Protein AF-A0A5R2MTR5-F1 (afdb_monomer_lite)

Sequence (65 aa):
MSEVELYPGRVSPLGLGTIPHADILKYTSLELLQRIIDGKYPAPPISFQLSFALTEVSEGRAVFR

Structure (mmCIF, N/CA/C/O backbone):
data_AF-A0A5R2MTR5-F1
#
_entry.id   AF-A0A5R2MTR5-F1
#
loop_
_atom_site.group_PDB
_atom_site.id
_atom_site.type_symbol
_atom_site.label_atom_id
_atom_site.label_alt_id
_atom_site.label_comp_id
_atom_site.label_asym_id
_atom_site.label_entity_id
_atom_site.label_seq_id
_atom_site.pdbx_PDB_ins_code
_atom_site.Cartn_x
_atom_site.Cartn_y
_atom_site.Cartn_z
_atom_site.occupancy
_atom_site.B_iso_or_equiv
_atom_site.auth_seq_id
_atom_site.auth_comp_id
_atom_site.auth_asym_id
_atom_site.auth_atom_id
_atom_site.pdbx_PDB_model_num
ATOM 1 N N . MET A 1 1 ? -2.762 -10.461 -14.896 1.00 65.50 1 MET A N 1
ATOM 2 C CA . MET A 1 1 ? -2.067 -9.163 -14.796 1.00 65.50 1 M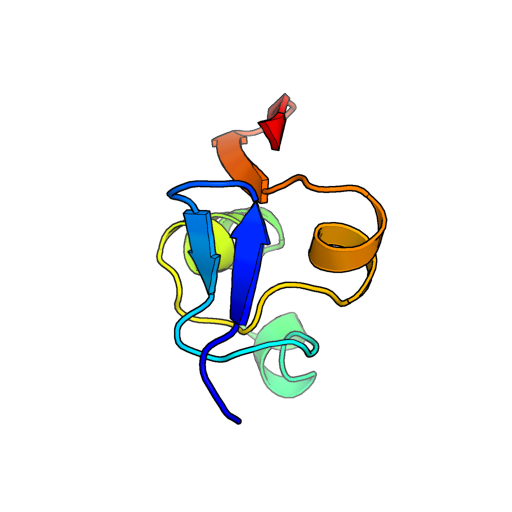ET A CA 1
ATOM 3 C C . MET A 1 1 ? -0.579 -9.457 -14.732 1.00 65.50 1 MET A C 1
ATOM 5 O O . MET A 1 1 ? -0.225 -10.450 -14.108 1.00 65.50 1 MET A O 1
ATOM 9 N N . SER A 1 2 ? 0.250 -8.701 -15.450 1.00 86.00 2 SER A N 1
ATOM 10 C CA . SER A 1 2 ? 1.709 -8.857 -15.441 1.00 86.00 2 SER A CA 1
ATOM 11 C C . SER A 1 2 ? 2.330 -7.983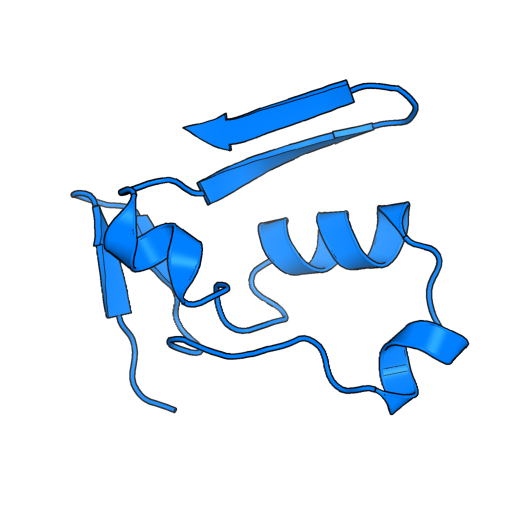 -14.356 1.00 86.00 2 SER A C 1
ATOM 13 O O . SER A 1 2 ? 1.806 -6.911 -14.064 1.00 86.00 2 SER A O 1
ATOM 15 N N . GLU A 1 3 ? 3.438 -8.442 -13.785 1.00 94.38 3 GLU A N 1
ATOM 16 C CA . GLU A 1 3 ? 4.263 -7.690 -12.838 1.00 94.38 3 GLU A CA 1
ATOM 17 C C . GLU A 1 3 ? 4.682 -6.320 -13.408 1.00 94.38 3 GLU A C 1
ATOM 19 O O . GLU A 1 3 ? 4.945 -6.199 -14.607 1.00 94.38 3 GLU A O 1
ATOM 24 N N . VAL A 1 4 ? 4.717 -5.285 -12.557 1.00 96.56 4 VAL A N 1
ATOM 25 C CA . VAL A 1 4 ? 5.126 -3.917 -12.931 1.00 96.56 4 VAL A CA 1
ATOM 26 C C . VAL A 1 4 ? 6.012 -3.316 -11.842 1.00 96.56 4 VAL A C 1
ATOM 28 O O . VAL A 1 4 ? 5.618 -3.273 -10.675 1.00 96.56 4 VAL A O 1
ATOM 31 N N . GLU A 1 5 ? 7.184 -2.805 -12.220 1.00 97.19 5 GLU A N 1
ATOM 32 C CA . GLU A 1 5 ? 8.019 -1.978 -11.342 1.00 97.19 5 GLU A CA 1
ATOM 33 C C . GLU A 1 5 ? 7.454 -0.550 -11.280 1.00 97.19 5 GLU A C 1
ATOM 35 O O . GLU A 1 5 ? 7.265 0.095 -12.308 1.00 97.19 5 GLU A O 1
ATOM 40 N N . LEU A 1 6 ? 7.139 -0.074 -10.072 1.00 96.62 6 LEU A N 1
ATOM 41 C CA . LEU A 1 6 ? 6.584 1.266 -9.837 1.00 96.62 6 LEU A CA 1
ATOM 42 C C . LEU A 1 6 ? 7.688 2.326 -9.799 1.00 96.62 6 LEU A C 1
ATOM 44 O O . LEU A 1 6 ? 7.518 3.432 -10.299 1.00 96.62 6 LEU A O 1
ATOM 48 N N . TYR A 1 7 ? 8.806 1.976 -9.173 1.00 96.19 7 TYR A N 1
ATOM 49 C CA . TYR A 1 7 ? 10.043 2.746 -9.079 1.00 96.19 7 TYR A CA 1
ATOM 50 C C . TYR A 1 7 ? 11.168 1.786 -8.659 1.00 96.19 7 TYR A C 1
ATOM 52 O O . TYR A 1 7 ? 10.852 0.687 -8.190 1.00 96.19 7 TYR A O 1
ATOM 60 N N . PRO A 1 8 ? 12.457 2.160 -8.801 1.00 96.88 8 PRO A N 1
ATOM 61 C CA . PRO A 1 8 ? 13.572 1.239 -8.593 1.00 96.88 8 PRO A CA 1
ATOM 62 C C . PRO A 1 8 ? 13.467 0.444 -7.285 1.00 96.88 8 PRO A C 1
ATOM 64 O O . PRO A 1 8 ? 13.510 1.010 -6.191 1.00 96.88 8 PRO A O 1
ATOM 67 N N . GLY A 1 9 ? 13.311 -0.876 -7.405 1.00 94.75 9 GLY A N 1
ATOM 68 C CA . GLY A 1 9 ? 13.224 -1.805 -6.275 1.00 94.75 9 GLY A CA 1
ATOM 69 C C . GLY A 1 9 ? 11.841 -1.949 -5.625 1.00 94.75 9 GLY A C 1
ATOM 70 O O . GLY A 1 9 ? 11.703 -2.718 -4.671 1.00 94.75 9 GLY A O 1
ATOM 71 N N . ARG A 1 10 ? 10.798 -1.267 -6.120 1.00 95.62 10 ARG A N 1
ATOM 72 C CA . ARG A 1 10 ? 9.406 -1.449 -5.677 1.00 95.62 10 ARG A CA 1
ATOM 73 C C . ARG A 1 10 ? 8.554 -2.003 -6.805 1.00 95.62 10 ARG A C 1
ATOM 75 O O . ARG A 1 10 ? 8.182 -1.298 -7.739 1.00 95.62 10 ARG A O 1
ATOM 82 N N . VAL A 1 11 ? 8.167 -3.261 -6.651 1.00 96.25 11 VAL A N 1
ATOM 83 C CA . VAL A 1 11 ? 7.431 -4.002 -7.671 1.00 96.25 11 VAL A CA 1
ATOM 84 C C . VAL A 1 11 ? 6.022 -4.339 -7.193 1.00 96.25 11 VAL A C 1
ATOM 86 O O . VAL A 1 11 ? 5.822 -4.731 -6.043 1.00 96.25 11 VAL A O 1
ATOM 89 N N . SER A 1 12 ? 5.038 -4.176 -8.080 1.00 96.00 12 SER A N 1
ATOM 90 C CA . SER A 1 12 ? 3.685 -4.691 -7.897 1.00 96.00 12 SER A CA 1
ATOM 91 C C . SER A 1 12 ? 3.550 -6.047 -8.603 1.00 96.00 12 SER A C 1
ATOM 93 O O . SER A 1 12 ? 3.472 -6.088 -9.836 1.00 96.00 12 SER A O 1
ATOM 95 N N . PRO A 1 13 ? 3.487 -7.168 -7.858 1.00 93.94 13 PRO A N 1
ATOM 96 C CA . PRO A 1 13 ? 3.468 -8.510 -8.450 1.00 93.94 13 PRO A CA 1
ATOM 97 C C . PRO A 1 13 ? 2.166 -8.802 -9.205 1.00 93.94 13 PRO A C 1
ATOM 99 O O . PRO A 1 13 ? 2.132 -9.628 -10.112 1.00 93.94 13 PRO A O 1
ATOM 102 N N . LEU A 1 14 ? 1.085 -8.109 -8.840 1.00 96.38 14 LEU A N 1
ATOM 103 C CA . LEU A 1 14 ? -0.222 -8.222 -9.483 1.00 96.38 14 LEU A CA 1
ATOM 104 C C . LEU A 1 14 ? -0.446 -7.148 -10.557 1.00 96.38 14 LEU A C 1
ATOM 106 O O . LEU A 1 14 ? -1.546 -7.071 -11.096 1.00 96.38 14 LEU A O 1
ATOM 110 N N . GLY A 1 15 ? 0.564 -6.337 -10.885 1.00 96.81 15 GLY A N 1
ATOM 111 C CA . GLY A 1 15 ? 0.462 -5.269 -11.877 1.00 96.81 15 GLY A CA 1
ATOM 112 C C . GLY A 1 15 ? -0.404 -4.093 -11.428 1.00 96.81 15 GLY A C 1
ATOM 113 O O . GLY A 1 15 ? -0.510 -3.793 -10.239 1.00 96.81 15 GLY A O 1
ATOM 114 N N . LEU A 1 16 ? -1.020 -3.408 -12.396 1.00 96.62 16 LEU A N 1
ATOM 115 C CA . LEU A 1 16 ? -1.854 -2.228 -12.155 1.00 96.62 16 LEU A CA 1
ATOM 116 C C . LEU A 1 16 ? -3.348 -2.556 -12.221 1.00 96.62 16 LEU A C 1
ATOM 118 O O . LEU A 1 16 ? -3.785 -3.300 -13.099 1.00 96.62 16 LEU A O 1
ATOM 122 N N . GLY A 1 17 ? -4.143 -1.969 -11.325 1.00 96.12 17 GLY A N 1
ATOM 123 C CA . GLY A 1 17 ? -5.578 -2.232 -11.261 1.00 96.12 17 GLY A CA 1
ATOM 124 C C . GLY A 1 17 ? -6.276 -1.619 -10.051 1.00 96.12 17 GLY A C 1
ATOM 125 O O . GLY A 1 17 ? -5.784 -0.682 -9.428 1.00 96.12 17 GLY A O 1
ATOM 126 N N . THR A 1 18 ? -7.456 -2.143 -9.731 1.00 95.75 18 THR A N 1
ATOM 127 C CA . THR A 1 18 ? -8.303 -1.662 -8.631 1.00 95.75 18 THR A CA 1
ATOM 128 C C . THR A 1 18 ? -8.625 -2.786 -7.652 1.00 95.75 18 THR A C 1
ATOM 130 O O . THR A 1 18 ? -8.587 -3.965 -8.006 1.00 95.75 18 THR A O 1
ATOM 133 N N . ILE A 1 19 ? -9.011 -2.420 -6.428 1.00 96.25 19 ILE A N 1
ATOM 134 C CA . ILE A 1 19 ? -9.601 -3.367 -5.475 1.00 96.25 19 ILE A CA 1
ATOM 135 C C . ILE A 1 19 ? -10.927 -3.895 -6.062 1.00 96.25 19 ILE A C 1
ATOM 137 O O . ILE A 1 19 ? -11.725 -3.092 -6.560 1.00 96.25 19 ILE A O 1
ATOM 141 N N . PRO A 1 20 ? -11.195 -5.213 -6.020 1.00 95.69 20 PRO A N 1
ATOM 142 C CA . PRO A 1 20 ? -12.480 -5.766 -6.430 1.00 95.69 20 PRO A CA 1
ATOM 143 C C . PRO A 1 20 ? -13.635 -5.166 -5.626 1.00 95.69 20 PRO A C 1
ATOM 145 O O . PRO A 1 20 ? -13.593 -5.120 -4.399 1.00 95.69 20 PRO A O 1
ATOM 148 N N . HIS A 1 21 ? -14.713 -4.769 -6.304 1.00 95.62 21 HIS A N 1
ATOM 149 C CA . HIS A 1 21 ? -15.847 -4.115 -5.643 1.00 95.62 21 HIS A CA 1
ATOM 150 C C . HIS A 1 21 ? -16.466 -4.968 -4.521 1.00 95.62 21 HIS A C 1
ATOM 152 O O . HIS A 1 21 ? -16.847 -4.446 -3.478 1.00 95.62 21 HIS A O 1
ATOM 158 N N . ALA A 1 22 ? -16.496 -6.293 -4.698 1.00 96.75 22 ALA A N 1
ATOM 159 C CA . ALA A 1 22 ? -17.003 -7.224 -3.692 1.00 96.75 22 ALA A CA 1
ATOM 160 C C . ALA A 1 22 ? -16.227 -7.180 -2.364 1.00 96.75 22 ALA A C 1
ATOM 162 O O . ALA A 1 22 ? -16.790 -7.526 -1.331 1.00 96.75 22 ALA A O 1
ATOM 163 N N . ASP A 1 23 ? -14.959 -6.771 -2.375 1.00 97.50 23 ASP A N 1
ATOM 164 C CA . ASP A 1 23 ? -14.124 -6.724 -1.174 1.00 97.50 23 ASP A CA 1
ATOM 165 C C . ASP A 1 23 ? -14.288 -5.407 -0.407 1.00 97.50 23 ASP A C 1
ATOM 167 O O . ASP A 1 23 ? -14.063 -5.377 0.802 1.00 97.50 23 ASP A O 1
ATOM 171 N N . ILE A 1 24 ? -14.792 -4.356 -1.068 1.00 95.69 24 ILE A N 1
ATOM 172 C CA . ILE A 1 24 ? -15.157 -3.079 -0.432 1.00 95.69 24 ILE A CA 1
ATOM 173 C C . ILE A 1 24 ? -16.261 -3.283 0.615 1.00 95.69 24 ILE A C 1
ATOM 175 O O . ILE A 1 24 ? -16.274 -2.614 1.641 1.00 95.69 24 ILE A O 1
ATOM 179 N N . LEU A 1 25 ? -17.172 -4.231 0.379 1.00 95.44 25 LEU A N 1
ATOM 180 C CA . LEU A 1 25 ? -18.260 -4.552 1.309 1.00 95.44 25 LEU A CA 1
ATOM 181 C C . LEU A 1 25 ? -17.837 -5.499 2.443 1.00 95.44 25 LEU A C 1
ATOM 183 O O . LEU A 1 25 ? -18.593 -5.680 3.393 1.00 95.44 25 LEU A O 1
ATOM 187 N N . LYS A 1 26 ? -16.667 -6.140 2.333 1.00 98.00 26 LYS A N 1
ATOM 188 C CA . LYS A 1 26 ? -16.208 -7.175 3.276 1.00 98.00 26 LYS A CA 1
ATOM 189 C C . LYS A 1 26 ? -15.200 -6.659 4.289 1.00 98.00 26 LYS A C 1
ATOM 191 O O . LYS A 1 26 ? -15.136 -7.195 5.389 1.00 98.00 26 LYS A O 1
ATOM 196 N N . TYR A 1 27 ? -14.388 -5.687 3.892 1.00 98.19 27 TYR A N 1
ATOM 197 C CA . TYR A 1 27 ? -13.269 -5.196 4.682 1.00 98.19 27 TYR A CA 1
ATOM 198 C C . TYR A 1 27 ? -13.436 -3.714 4.973 1.00 98.19 27 TYR A C 1
ATOM 200 O O . TYR A 1 27 ? -13.920 -2.944 4.144 1.00 98.19 27 TYR A O 1
ATOM 208 N N . THR A 1 28 ? -12.975 -3.302 6.143 1.00 97.75 28 THR A N 1
ATOM 209 C CA . THR A 1 28 ? -12.819 -1.890 6.473 1.00 97.75 28 THR A CA 1
ATOM 210 C C . THR A 1 28 ? -11.766 -1.241 5.574 1.00 97.75 28 THR A C 1
ATOM 212 O O . THR A 1 28 ? -10.866 -1.901 5.047 1.00 97.75 28 THR A O 1
ATOM 215 N N . SER A 1 29 ? -11.819 0.086 5.439 1.00 94.81 29 SER A N 1
ATOM 216 C CA . SER A 1 29 ? -10.815 0.831 4.672 1.00 94.81 29 SER A CA 1
ATOM 217 C C . SER A 1 29 ? -9.390 0.574 5.173 1.00 94.81 29 SER A C 1
ATOM 219 O O . SER A 1 29 ? -8.480 0.441 4.361 1.00 94.81 29 SER A O 1
ATOM 221 N N . LEU A 1 30 ? -9.189 0.456 6.492 1.00 98.00 30 LEU A N 1
ATOM 222 C CA . LEU A 1 30 ? -7.869 0.188 7.067 1.00 98.00 30 LEU A CA 1
ATOM 223 C C . LEU A 1 30 ? -7.350 -1.203 6.671 1.00 98.00 30 LEU A C 1
ATOM 225 O O . LEU A 1 30 ? -6.202 -1.329 6.253 1.00 98.00 30 LEU A O 1
ATOM 229 N N . GLU A 1 31 ? -8.200 -2.232 6.719 1.00 98.25 31 GLU A N 1
ATOM 230 C CA . GLU A 1 31 ? -7.844 -3.583 6.265 1.00 98.25 31 GLU A CA 1
ATOM 231 C C . GLU A 1 31 ? -7.551 -3.629 4.763 1.00 98.25 31 GLU A C 1
ATOM 233 O O . GLU A 1 31 ? -6.629 -4.323 4.337 1.00 98.25 31 GLU A O 1
ATOM 238 N N . LEU A 1 32 ? -8.302 -2.887 3.944 1.00 97.88 32 LEU A N 1
ATOM 239 C CA . LEU A 1 32 ? -8.033 -2.781 2.508 1.00 97.88 32 LEU A CA 1
ATOM 240 C C . LEU A 1 32 ? -6.671 -2.134 2.235 1.00 97.88 32 LEU A C 1
ATOM 242 O O . LEU A 1 32 ? -5.916 -2.636 1.403 1.00 97.88 32 LEU A O 1
ATOM 246 N N . LEU A 1 33 ? -6.335 -1.059 2.952 1.00 97.06 33 LEU A N 1
ATOM 247 C CA . LEU A 1 33 ? -5.039 -0.389 2.840 1.00 97.06 33 LEU A CA 1
ATOM 248 C C . LEU A 1 33 ? -3.892 -1.293 3.315 1.00 97.06 33 LEU A C 1
ATOM 250 O O . LEU A 1 33 ? -2.873 -1.386 2.632 1.00 97.06 33 LEU A O 1
ATOM 254 N N . GLN A 1 34 ? -4.072 -2.031 4.413 1.00 98.12 34 GLN A N 1
ATOM 255 C CA . GLN A 1 34 ? -3.085 -3.012 4.868 1.00 98.12 34 GLN A CA 1
ATOM 256 C C . GLN A 1 34 ? -2.875 -4.121 3.827 1.00 98.12 34 GLN A C 1
ATOM 258 O O . GLN A 1 34 ? -1.746 -4.461 3.491 1.00 98.12 34 GLN A O 1
ATOM 263 N N . ARG A 1 35 ? -3.952 -4.623 3.216 1.00 97.62 35 ARG A N 1
ATOM 264 C CA . ARG A 1 35 ? -3.877 -5.620 2.137 1.00 97.62 35 ARG A CA 1
ATOM 265 C C . ARG A 1 35 ? -3.152 -5.112 0.886 1.00 97.62 35 ARG A C 1
ATOM 267 O O . ARG A 1 35 ? -2.539 -5.922 0.190 1.00 97.62 35 ARG A O 1
ATOM 274 N N . ILE A 1 36 ? -3.202 -3.808 0.589 1.00 96.25 36 ILE A N 1
ATOM 275 C CA . ILE A 1 36 ? -2.380 -3.193 -0.470 1.00 96.25 36 ILE A CA 1
ATOM 276 C C . ILE A 1 36 ? -0.893 -3.279 -0.101 1.00 96.25 36 ILE A C 1
ATOM 278 O O . ILE A 1 36 ? -0.089 -3.678 -0.942 1.00 96.25 36 ILE A O 1
ATOM 282 N N . ILE A 1 37 ? -0.526 -2.954 1.146 1.00 96.75 37 ILE A N 1
ATOM 283 C CA . ILE A 1 37 ? 0.859 -3.068 1.642 1.00 96.75 37 ILE A CA 1
ATOM 284 C C . ILE A 1 37 ? 1.344 -4.522 1.548 1.00 96.75 37 ILE A C 1
ATOM 286 O O . ILE A 1 37 ? 2.461 -4.766 1.092 1.00 96.75 37 ILE A O 1
ATOM 290 N N . ASP A 1 38 ? 0.474 -5.475 1.888 1.00 96.94 38 ASP A N 1
ATOM 291 C CA . ASP A 1 38 ? 0.738 -6.919 1.837 1.00 96.94 38 ASP A CA 1
ATOM 292 C C . ASP A 1 38 ? 0.739 -7.498 0.403 1.00 96.94 38 ASP A C 1
ATOM 294 O O . ASP A 1 38 ? 0.863 -8.714 0.220 1.00 96.94 38 ASP A O 1
ATOM 298 N N . GLY A 1 39 ? 0.545 -6.660 -0.624 1.00 94.88 39 GLY A N 1
ATOM 299 C CA . GLY A 1 39 ? 0.566 -7.062 -2.033 1.00 94.88 39 GLY A CA 1
ATOM 300 C C . GLY A 1 39 ? -0.596 -7.968 -2.451 1.00 94.88 39 GLY A C 1
ATOM 301 O O . GLY A 1 39 ? -0.474 -8.722 -3.415 1.00 94.88 39 GLY A O 1
ATOM 302 N N . LYS A 1 40 ? -1.725 -7.935 -1.731 1.00 96.88 40 LYS A 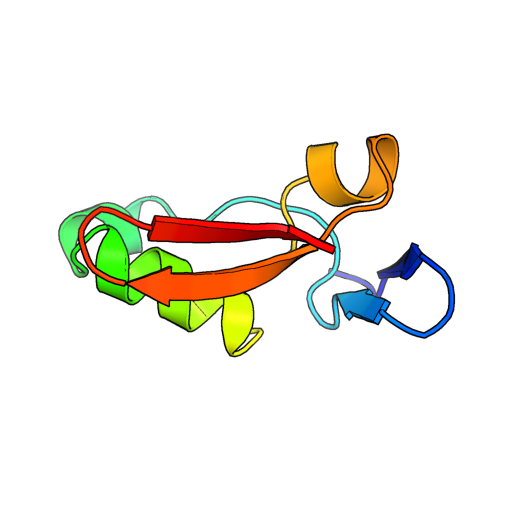N 1
ATOM 303 C CA . LYS A 1 40 ? -2.922 -8.744 -2.039 1.00 96.88 40 LYS A CA 1
ATOM 304 C C . LYS A 1 40 ? -3.780 -8.156 -3.155 1.00 96.88 40 LYS A C 1
ATOM 306 O O . LYS A 1 40 ? -4.672 -8.836 -3.655 1.00 96.88 40 LYS A O 1
ATOM 311 N N . TYR A 1 41 ? -3.501 -6.917 -3.545 1.00 96.75 41 TYR A N 1
ATOM 312 C CA . TYR A 1 41 ? -4.159 -6.215 -4.637 1.00 96.75 41 TYR A CA 1
ATOM 313 C C . TYR A 1 41 ? -3.122 -5.663 -5.621 1.00 96.75 41 TYR A C 1
ATOM 315 O O . TYR A 1 41 ? -1.975 -5.430 -5.228 1.00 96.75 41 TYR A O 1
ATOM 323 N N . PRO A 1 42 ? -3.504 -5.449 -6.893 1.00 96.56 42 PRO A N 1
ATOM 324 C CA . PRO A 1 42 ? -2.673 -4.686 -7.815 1.00 96.56 42 PRO A CA 1
ATOM 325 C C . PRO A 1 42 ? -2.451 -3.262 -7.291 1.00 96.56 42 PRO A C 1
ATOM 327 O O . PRO A 1 42 ? -3.282 -2.715 -6.559 1.00 96.56 42 PRO A O 1
ATOM 330 N N . ALA A 1 43 ? -1.338 -2.648 -7.684 1.00 96.00 43 ALA A N 1
ATOM 331 C CA . ALA A 1 43 ? -1.112 -1.238 -7.397 1.00 96.00 43 ALA A CA 1
ATOM 332 C C . ALA A 1 43 ? -2.097 -0.373 -8.206 1.00 96.00 43 ALA A C 1
ATOM 334 O O . ALA A 1 43 ? -2.425 -0.711 -9.347 1.00 96.00 43 ALA A O 1
ATOM 335 N N . PRO A 1 44 ? -2.584 0.757 -7.668 1.00 96.00 44 PRO A N 1
ATOM 336 C CA . PRO A 1 44 ? -3.434 1.644 -8.446 1.00 96.00 44 PRO A CA 1
ATOM 337 C C . PRO A 1 44 ? -2.621 2.281 -9.590 1.00 96.00 44 PRO A C 1
ATOM 339 O O . PRO A 1 44 ? -1.452 2.607 -9.384 1.00 96.00 44 PRO A O 1
ATOM 342 N N . PRO A 1 45 ? -3.201 2.530 -10.782 1.00 96.75 45 PRO A N 1
ATOM 343 C CA . PRO A 1 45 ? -2.455 3.091 -11.917 1.00 96.75 45 PRO A CA 1
ATOM 344 C C . PRO A 1 45 ? -1.708 4.400 -11.609 1.00 96.75 45 PRO A C 1
ATOM 346 O O . PRO A 1 45 ? -0.628 4.643 -12.141 1.00 96.75 45 PRO A O 1
ATOM 349 N N . ILE A 1 46 ? -2.242 5.223 -10.698 1.00 97.25 46 ILE A N 1
ATOM 350 C CA . ILE A 1 46 ? -1.599 6.467 -10.253 1.00 97.25 46 ILE A CA 1
ATOM 351 C C . ILE A 1 46 ? -0.257 6.233 -9.535 1.00 97.25 46 ILE A C 1
ATOM 353 O O . ILE A 1 46 ? 0.627 7.075 -9.636 1.00 97.25 46 ILE A O 1
ATOM 357 N N . SER A 1 47 ? -0.071 5.090 -8.866 1.00 96.94 47 SER A N 1
ATOM 358 C CA . SER A 1 47 ? 1.193 4.736 -8.205 1.00 96.94 47 SER A CA 1
ATOM 359 C C . SER A 1 47 ? 2.339 4.563 -9.194 1.00 96.94 47 SER A C 1
ATOM 361 O O . SER A 1 47 ? 3.465 4.928 -8.881 1.00 96.94 47 SER A O 1
ATOM 363 N N . PHE A 1 48 ? 2.051 4.045 -10.391 1.00 96.75 48 PHE A N 1
ATOM 364 C CA . PHE A 1 48 ? 3.035 3.955 -11.468 1.00 96.75 48 PHE A CA 1
ATOM 365 C C . PHE A 1 48 ? 3.319 5.332 -12.073 1.00 96.75 48 PHE A C 1
ATOM 367 O O . PHE A 1 48 ? 4.469 5.706 -12.253 1.00 96.75 48 PHE A O 1
ATOM 374 N N . GLN A 1 49 ? 2.270 6.118 -12.327 1.00 97.75 49 GLN A N 1
ATOM 375 C CA . GLN A 1 49 ? 2.408 7.443 -12.937 1.00 97.75 49 GLN A CA 1
ATOM 376 C C . GLN A 1 49 ? 3.189 8.436 -12.064 1.00 97.75 49 GLN A C 1
ATOM 378 O O . GLN A 1 49 ? 3.879 9.307 -12.588 1.00 97.75 49 GLN A O 1
ATOM 383 N N . LEU A 1 50 ? 3.030 8.342 -10.743 1.00 97.94 50 LEU A N 1
ATOM 384 C CA . LEU A 1 50 ? 3.623 9.261 -9.770 1.00 97.94 50 LEU A CA 1
ATOM 385 C C . LEU A 1 50 ? 4.773 8.632 -8.970 1.00 97.94 50 LEU A C 1
ATOM 387 O O . LEU A 1 50 ? 5.254 9.260 -8.031 1.00 97.94 50 LEU A O 1
ATOM 391 N N . SER A 1 51 ? 5.199 7.417 -9.324 1.00 97.62 51 SER A N 1
ATOM 392 C CA . SER A 1 51 ? 6.320 6.711 -8.696 1.00 97.62 51 SER A CA 1
ATOM 393 C C . SER A 1 51 ? 6.222 6.626 -7.168 1.00 97.62 51 SER A C 1
ATOM 395 O O . SER A 1 51 ? 7.174 6.975 -6.476 1.00 97.62 51 SER A O 1
ATOM 397 N N . PHE A 1 52 ? 5.079 6.172 -6.637 1.00 97.56 52 PHE A N 1
ATOM 398 C CA . PHE A 1 52 ? 4.897 5.999 -5.190 1.00 97.56 52 PHE A CA 1
ATOM 399 C C . PHE A 1 52 ? 4.204 4.687 -4.815 1.00 97.56 52 PHE A C 1
ATOM 401 O O . PHE A 1 52 ? 3.421 4.125 -5.582 1.00 97.56 52 PHE A O 1
ATOM 408 N N . ALA A 1 53 ? 4.399 4.236 -3.578 1.00 97.44 53 ALA A N 1
ATOM 409 C CA . ALA A 1 53 ? 3.648 3.143 -2.972 1.00 97.44 53 ALA A CA 1
ATOM 410 C C . ALA A 1 53 ? 3.282 3.436 -1.511 1.00 97.44 53 ALA A C 1
ATOM 412 O O . ALA A 1 53 ? 4.045 4.056 -0.776 1.00 97.44 53 ALA A O 1
ATOM 413 N N . LEU A 1 54 ? 2.125 2.933 -1.068 1.00 97.56 54 LEU A N 1
ATOM 414 C CA . LEU A 1 54 ? 1.768 2.892 0.352 1.00 97.56 54 LEU A CA 1
ATOM 415 C C . LEU A 1 54 ? 2.692 1.898 1.073 1.00 97.56 54 LEU A C 1
ATOM 417 O O . LEU A 1 54 ? 2.814 0.746 0.643 1.00 97.56 54 LEU A O 1
ATOM 421 N N . THR A 1 55 ? 3.338 2.334 2.154 1.00 97.12 55 THR A N 1
ATOM 422 C CA . THR A 1 55 ? 4.261 1.496 2.939 1.00 97.12 55 THR A CA 1
ATOM 423 C C . THR A 1 55 ? 3.817 1.283 4.378 1.00 97.12 55 THR A C 1
ATOM 425 O O . THR A 1 55 ? 4.192 0.280 4.973 1.00 97.12 55 THR A O 1
ATOM 428 N N . GLU A 1 56 ? 3.032 2.204 4.940 1.00 98.19 56 GLU A N 1
ATOM 429 C CA . GLU A 1 56 ? 2.495 2.099 6.301 1.00 98.19 56 GLU A CA 1
ATOM 430 C C . GLU A 1 56 ? 1.095 2.708 6.367 1.00 98.19 56 GLU A C 1
ATOM 432 O O . GLU A 1 56 ? 0.823 3.716 5.709 1.00 98.19 56 GLU A O 1
ATOM 437 N N . VAL A 1 57 ? 0.231 2.143 7.210 1.00 98.38 57 VAL A N 1
ATOM 438 C CA . VAL A 1 57 ? -1.101 2.685 7.478 1.00 98.38 57 VAL A CA 1
ATOM 439 C C . VAL A 1 57 ? -1.505 2.438 8.930 1.00 98.38 57 VAL A C 1
ATOM 441 O O . VAL A 1 57 ? -1.226 1.386 9.498 1.00 98.38 57 VAL A O 1
ATOM 444 N N . SER A 1 58 ? -2.160 3.421 9.535 1.00 98.19 58 SER A N 1
ATOM 445 C CA . SER A 1 58 ? -2.844 3.319 10.822 1.00 98.19 58 SER A CA 1
ATOM 446 C C . SER A 1 58 ? -4.024 4.292 10.846 1.00 98.19 58 SER A C 1
ATOM 448 O O . SER A 1 58 ? -4.192 5.107 9.935 1.00 98.19 58 SER A O 1
ATOM 450 N N . GLU A 1 59 ? -4.845 4.256 11.895 1.00 97.19 59 GLU A N 1
ATOM 451 C CA . GLU A 1 59 ? -5.868 5.287 12.081 1.00 97.19 59 GLU A CA 1
ATOM 452 C C . GLU A 1 59 ? -5.226 6.684 12.078 1.00 97.19 59 GLU A C 1
ATOM 454 O O . GLU A 1 59 ? -4.224 6.930 12.752 1.00 97.19 59 GLU A O 1
ATOM 459 N N . GLY A 1 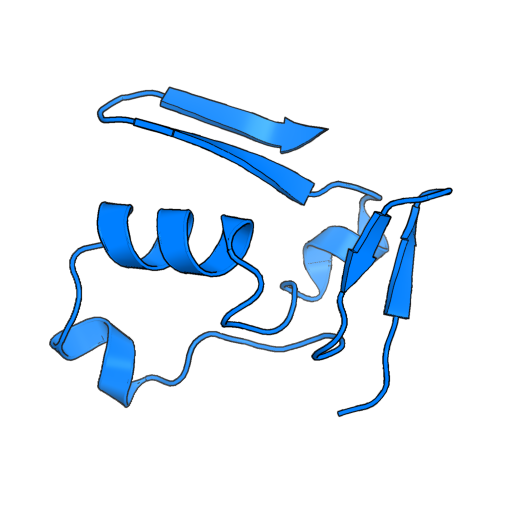60 ? -5.760 7.578 11.242 1.00 97.31 60 GLY A N 1
ATOM 460 C CA . GLY A 1 60 ? -5.273 8.951 11.096 1.00 97.31 60 GLY A CA 1
ATOM 461 C C . GLY A 1 60 ? -3.914 9.129 10.399 1.00 97.31 60 GLY A C 1
ATOM 462 O O . GLY A 1 60 ? -3.449 10.265 10.324 1.00 97.31 60 GLY A O 1
ATOM 463 N N . ARG A 1 61 ? -3.261 8.073 9.879 1.00 98.00 61 ARG A N 1
ATOM 464 C CA . ARG A 1 61 ? -1.927 8.179 9.248 1.00 98.00 61 ARG A CA 1
ATOM 465 C C . ARG A 1 61 ? -1.716 7.179 8.108 1.00 98.00 61 ARG A C 1
ATOM 467 O O . ARG A 1 61 ? -1.983 5.991 8.243 1.00 98.00 61 ARG A O 1
ATOM 474 N N . ALA A 1 62 ? -1.119 7.652 7.017 1.00 97.62 62 ALA A N 1
ATOM 475 C CA . ALA A 1 62 ? -0.602 6.827 5.928 1.00 97.62 62 ALA A CA 1
ATOM 476 C C . ALA A 1 62 ? 0.770 7.352 5.487 1.00 97.62 62 ALA A C 1
ATOM 478 O O . ALA A 1 62 ? 0.999 8.562 5.499 1.00 97.62 62 ALA A O 1
ATOM 479 N N . VAL A 1 63 ? 1.678 6.452 5.107 1.00 98.25 63 VAL A N 1
ATOM 480 C CA . VAL A 1 63 ? 3.012 6.803 4.596 1.00 98.25 63 VAL A CA 1
ATOM 481 C C . VAL A 1 63 ? 3.173 6.280 3.183 1.00 98.25 63 VAL A C 1
ATOM 483 O O . VAL A 1 63 ? 2.950 5.095 2.927 1.00 98.25 63 VAL A O 1
ATOM 486 N N . PHE A 1 64 ? 3.612 7.166 2.296 1.00 97.25 64 PHE A N 1
ATOM 487 C CA . PHE A 1 64 ? 3.951 6.850 0.918 1.00 97.25 64 PHE A CA 1
ATOM 488 C C . PHE A 1 64 ? 5.449 7.067 0.700 1.00 97.25 64 PHE A C 1
ATOM 490 O O . PHE A 1 64 ? 6.029 7.989 1.279 1.00 97.25 64 PHE A O 1
ATOM 497 N N . ARG A 1 65 ? 6.061 6.206 -0.109 1.00 93.06 65 ARG A N 1
ATOM 498 C CA . ARG A 1 65 ? 7.440 6.339 -0.592 1.00 93.06 65 ARG A CA 1
ATOM 499 C C . ARG A 1 65 ? 7.466 6.305 -2.099 1.00 93.06 65 ARG A C 1
ATOM 501 O O . ARG A 1 65 ? 6.630 5.548 -2.637 1.00 93.06 65 ARG A O 1
#

Foldseek 3Di:
DPKDDLDVPRIQRQAEDDDPPVVPVVDDPQ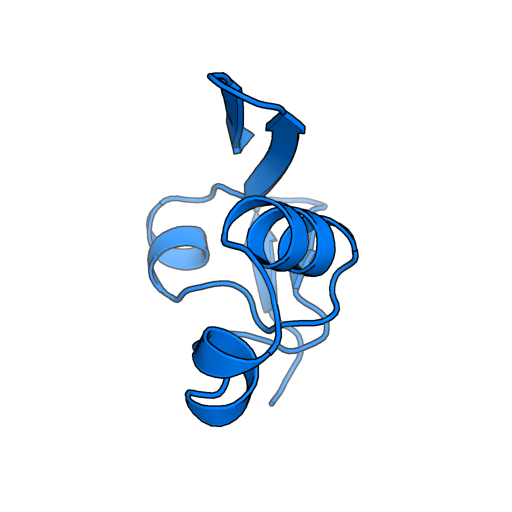VVLVCQLVSVDGHHPVSSVVSKGWNDDDVPDTDID

Radius of gyration: 11.58 Å; chain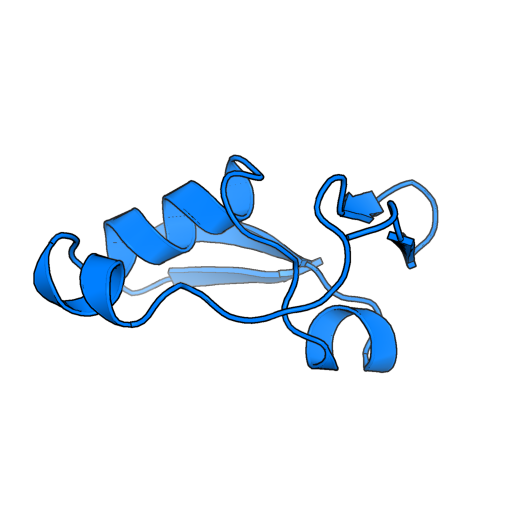s: 1; bounding box: 32×18×28 Å

Secondary structure (DSSP, 8-state):
---EEEETTEEETT-B----HHHHTTS-HHHHHHHHHTT-SPBPHHHHHTT--EEEEETTEEEE-

pLDDT: mean 96.11, std 4.2, range [65.5, 98.38]